Protein AF-A0AAV3SFD5-F1 (afdb_monomer_lite)

Foldseek 3Di:
DLDQQEAEDALVLLLVQLCVQQQVVDQFHWWWFQFSPRYIDIDGGNDDDDADPGTATDHSVQQFAPDPDDDSPDPDDNVRSVVVNVCSVPVSVVRGDQWGFSCPPHDDDTDIHGYHYPPPPD

Structure (mmCIF, N/CA/C/O backbone):
data_AF-A0AAV3SFD5-F1
#
_entry.id   AF-A0AAV3SFD5-F1
#
loop_
_atom_site.group_PDB
_atom_site.id
_atom_site.type_symbol
_atom_site.label_atom_id
_atom_site.label_alt_id
_atom_site.label_comp_id
_atom_site.label_asym_id
_atom_site.label_entity_id
_atom_site.label_seq_id
_atom_site.pdbx_PDB_ins_code
_atom_site.Cartn_x
_atom_site.Cartn_y
_atom_site.Cartn_z
_atom_site.occupancy
_atom_site.B_iso_or_equiv
_atom_site.auth_seq_id
_atom_site.auth_comp_id
_atom_site.auth_asym_id
_atom_site.auth_atom_id
_atom_site.pdbx_PDB_model_num
ATOM 1 N N . MET A 1 1 ? -5.627 -2.278 22.546 1.00 53.16 1 MET A N 1
ATOM 2 C CA . MET A 1 1 ? -5.479 -2.084 21.096 1.00 53.16 1 MET A CA 1
ATOM 3 C C . MET A 1 1 ? -6.804 -1.538 20.627 1.00 53.16 1 MET A C 1
ATOM 5 O O . MET A 1 1 ? -7.812 -2.163 20.928 1.00 53.16 1 MET A O 1
ATOM 9 N N . THR A 1 2 ? -6.822 -0.345 20.048 1.00 56.62 2 THR A N 1
ATOM 10 C CA . THR A 1 2 ? -7.969 0.097 19.255 1.00 56.62 2 THR A CA 1
ATOM 11 C C . THR A 1 2 ? -8.040 -0.844 18.059 1.00 56.62 2 THR A C 1
ATOM 13 O O . THR A 1 2 ? -7.037 -1.051 17.377 1.00 56.62 2 THR A O 1
ATOM 16 N N . GLU A 1 3 ? -9.167 -1.529 17.911 1.00 82.56 3 GLU A N 1
ATOM 17 C CA . GLU A 1 3 ? -9.428 -2.365 16.746 1.00 82.56 3 GLU A CA 1
ATOM 18 C C . GLU A 1 3 ? -9.713 -1.399 15.595 1.00 82.56 3 GLU A C 1
ATOM 20 O O . GLU A 1 3 ? -10.558 -0.520 15.735 1.00 82.56 3 GLU A O 1
ATOM 25 N N . ILE A 1 4 ? -8.929 -1.465 14.520 1.00 91.44 4 ILE A N 1
ATOM 26 C CA . ILE A 1 4 ? -9.142 -0.608 13.352 1.00 91.44 4 ILE A CA 1
ATOM 27 C C . ILE A 1 4 ? -10.453 -1.071 12.716 1.00 91.44 4 ILE A C 1
ATOM 29 O O . ILE A 1 4 ? -10.526 -2.194 12.229 1.00 91.44 4 ILE A O 1
ATOM 33 N N . GLU A 1 5 ? -11.487 -0.234 12.753 1.00 92.00 5 GLU A N 1
ATOM 34 C CA . GLU A 1 5 ? -12.824 -0.585 12.246 1.00 92.00 5 GLU A CA 1
ATOM 35 C C . GLU A 1 5 ? -12.998 -0.242 10.757 1.00 92.00 5 GLU A C 1
ATOM 37 O O . GLU A 1 5 ? -13.896 -0.761 10.095 1.00 92.00 5 GLU A O 1
ATOM 42 N N . ARG A 1 6 ? -12.159 0.656 10.230 1.00 94.44 6 ARG A N 1
ATOM 43 C CA . ARG A 1 6 ? -12.208 1.179 8.861 1.00 94.44 6 ARG A CA 1
ATOM 44 C C . ARG A 1 6 ? -10.848 1.750 8.475 1.00 94.44 6 ARG A C 1
ATOM 46 O O . ARG A 1 6 ? -10.168 2.310 9.330 1.00 94.44 6 ARG A O 1
ATOM 53 N N . VAL A 1 7 ? -10.492 1.657 7.198 1.00 95.69 7 VAL A N 1
ATOM 54 C CA . VAL A 1 7 ? -9.304 2.305 6.630 1.00 95.69 7 VAL A CA 1
ATOM 55 C C . VAL A 1 7 ? -9.723 3.542 5.852 1.00 95.69 7 VAL A C 1
ATOM 57 O O . VAL A 1 7 ? -10.602 3.451 5.006 1.00 95.69 7 VAL A O 1
ATOM 60 N N . VAL A 1 8 ? -9.102 4.684 6.119 1.00 95.06 8 VAL A N 1
ATOM 61 C CA . VAL A 1 8 ? -9.255 5.905 5.326 1.00 95.06 8 VAL A CA 1
ATOM 62 C C . VAL A 1 8 ? -8.024 6.035 4.441 1.00 95.06 8 VAL A C 1
ATOM 64 O O . VAL A 1 8 ? -6.922 6.233 4.950 1.00 95.06 8 VAL A O 1
ATOM 67 N N . LEU A 1 9 ? -8.214 5.870 3.132 1.00 94.06 9 LEU A N 1
ATOM 68 C CA . LEU A 1 9 ? -7.133 5.757 2.156 1.00 94.06 9 LEU A CA 1
ATOM 69 C C . LEU A 1 9 ? -7.184 6.888 1.129 1.00 94.06 9 LEU A C 1
ATOM 71 O O . LEU A 1 9 ? -8.226 7.153 0.529 1.00 94.06 9 LEU A O 1
ATOM 75 N N . ASP A 1 10 ? -6.040 7.513 0.861 1.00 93.19 10 ASP A N 1
ATOM 76 C CA . ASP A 1 10 ? -5.859 8.313 -0.351 1.00 93.19 10 ASP A CA 1
ATOM 77 C C . ASP A 1 10 ? -5.426 7.390 -1.511 1.00 93.19 10 ASP A C 1
ATOM 79 O O . ASP A 1 10 ? -4.363 6.763 -1.419 1.00 93.19 10 ASP A O 1
ATOM 83 N N . PRO A 1 11 ? -6.215 7.283 -2.602 1.00 91.75 11 PRO A N 1
ATOM 84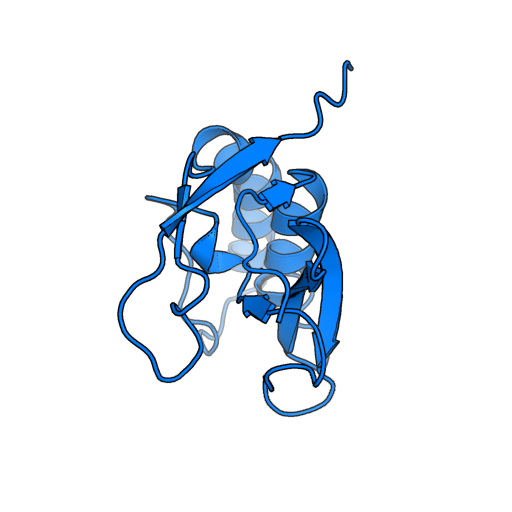 C CA . PRO A 1 11 ? -5.845 6.529 -3.801 1.00 91.75 11 PRO A CA 1
ATOM 85 C C . PRO A 1 11 ? -4.437 6.829 -4.324 1.00 91.75 11 PRO A C 1
ATOM 87 O O . PRO A 1 11 ? -3.752 5.923 -4.804 1.00 91.75 11 PRO A O 1
ATOM 90 N N . ASP A 1 12 ? -3.994 8.083 -4.219 1.00 92.25 12 ASP A N 1
ATOM 91 C CA . ASP A 1 12 ? -2.703 8.511 -4.750 1.00 92.25 12 ASP A CA 1
ATOM 92 C C . ASP A 1 12 ? -1.531 7.911 -3.967 1.00 92.25 12 ASP A C 1
ATOM 94 O O . ASP A 1 12 ? -0.460 7.709 -4.542 1.00 92.25 12 ASP A O 1
ATOM 98 N N . LEU A 1 13 ? -1.730 7.524 -2.700 1.00 94.06 13 LEU A N 1
ATOM 99 C CA . LEU A 1 13 ? -0.720 6.785 -1.936 1.00 94.06 13 LEU A CA 1
ATOM 100 C C . LEU A 1 13 ? -0.482 5.390 -2.522 1.00 94.06 13 LEU A C 1
ATOM 102 O O . LEU A 1 13 ? 0.668 4.970 -2.619 1.00 94.06 13 LEU A O 1
ATOM 106 N N . VAL A 1 14 ? -1.537 4.687 -2.954 1.00 94.06 14 VAL A N 1
ATOM 107 C CA . VAL A 1 14 ? -1.404 3.352 -3.571 1.00 94.06 14 VAL A CA 1
ATOM 108 C C . VAL A 1 14 ? -0.701 3.457 -4.918 1.00 94.06 14 VAL A C 1
ATOM 110 O O . VAL A 1 14 ? 0.234 2.703 -5.177 1.00 94.06 14 VAL A O 1
ATOM 113 N N . VAL A 1 15 ? -1.105 4.424 -5.750 1.00 93.75 15 VAL A N 1
ATOM 114 C CA . VAL A 1 15 ? -0.458 4.690 -7.045 1.00 93.75 15 VAL A CA 1
ATOM 115 C C . VAL A 1 15 ? 1.026 4.987 -6.843 1.00 93.75 15 VAL A C 1
ATOM 117 O O . VAL A 1 15 ? 1.870 4.351 -7.470 1.00 93.75 15 VAL A O 1
ATOM 120 N N . THR A 1 16 ? 1.344 5.905 -5.928 1.00 93.38 16 THR A N 1
ATOM 121 C CA . THR A 1 16 ? 2.724 6.319 -5.650 1.00 93.38 16 THR A CA 1
ATOM 122 C C . THR A 1 16 ? 3.558 5.153 -5.126 1.00 93.38 16 THR A C 1
ATOM 124 O O . THR A 1 16 ? 4.674 4.948 -5.592 1.00 93.38 16 THR A O 1
ATOM 127 N N . ALA A 1 17 ? 3.027 4.352 -4.199 1.00 93.75 17 ALA A N 1
ATOM 128 C CA . ALA A 1 17 ? 3.745 3.208 -3.647 1.00 93.75 17 ALA A CA 1
ATOM 129 C C . ALA A 1 17 ? 4.018 2.123 -4.706 1.00 93.75 17 ALA A C 1
ATOM 131 O O . ALA A 1 17 ? 5.119 1.577 -4.746 1.00 93.75 17 ALA A O 1
ATOM 132 N N . LEU A 1 18 ? 3.057 1.840 -5.596 1.00 93.44 18 LEU A N 1
ATOM 133 C CA . LEU A 1 18 ? 3.259 0.902 -6.708 1.00 93.44 18 LEU A CA 1
ATOM 134 C C . LEU A 1 18 ? 4.274 1.439 -7.726 1.00 93.44 18 LEU A C 1
ATOM 136 O O . LEU A 1 18 ? 5.138 0.688 -8.172 1.00 93.44 18 LEU A O 1
ATOM 140 N N . GLN A 1 19 ? 4.219 2.731 -8.060 1.00 92.19 19 GLN A N 1
ATOM 141 C CA . GLN A 1 19 ? 5.207 3.359 -8.943 1.00 92.19 19 GLN A CA 1
ATOM 142 C C . GLN A 1 19 ? 6.613 3.306 -8.337 1.00 92.19 19 GLN A C 1
ATOM 144 O O . GLN A 1 19 ? 7.548 2.876 -9.005 1.00 92.19 19 GLN A O 1
ATOM 149 N N . GLN A 1 20 ? 6.766 3.630 -7.054 1.00 91.69 20 GLN A N 1
ATOM 150 C CA . GLN A 1 20 ? 8.068 3.549 -6.392 1.00 91.69 20 GLN A CA 1
ATOM 151 C C . GLN A 1 20 ? 8.626 2.123 -6.369 1.00 91.69 20 GLN A C 1
ATOM 153 O O . GLN A 1 20 ? 9.827 1.927 -6.557 1.00 91.69 20 GLN A O 1
ATOM 158 N N . LYS A 1 21 ? 7.753 1.128 -6.165 1.00 89.12 21 LYS A N 1
ATOM 159 C CA . LYS A 1 21 ? 8.133 -0.285 -6.129 1.00 89.12 21 LYS A CA 1
ATOM 160 C C . LYS A 1 21 ? 8.587 -0.802 -7.492 1.00 89.12 21 LYS A C 1
ATOM 162 O O . LYS A 1 21 ? 9.642 -1.419 -7.585 1.00 89.12 21 LYS A O 1
ATOM 167 N N . TYR A 1 22 ? 7.785 -0.570 -8.528 1.00 89.00 22 TYR A N 1
ATOM 168 C CA . TYR A 1 22 ? 7.949 -1.247 -9.815 1.00 89.00 22 TYR A CA 1
ATOM 169 C C . TYR A 1 22 ? 8.574 -0.392 -10.920 1.00 89.00 22 TYR A C 1
ATOM 171 O O . TYR A 1 22 ? 9.093 -0.947 -11.882 1.00 89.00 22 TYR A O 1
ATOM 179 N N . VAL A 1 23 ? 8.493 0.937 -10.818 1.00 88.25 23 VAL A N 1
ATOM 180 C CA . VAL A 1 23 ? 8.943 1.867 -11.867 1.00 88.25 23 VAL A CA 1
ATOM 181 C C . VAL A 1 23 ? 10.235 2.558 -11.457 1.00 88.25 23 VAL A C 1
ATOM 183 O O . VAL A 1 23 ? 11.215 2.520 -12.192 1.00 88.25 23 VAL A O 1
ATOM 186 N N . ASP A 1 24 ? 10.253 3.167 -10.271 1.00 86.62 24 ASP A N 1
ATOM 187 C CA . ASP A 1 24 ? 11.438 3.887 -9.794 1.00 86.62 24 ASP A CA 1
ATOM 188 C C . ASP A 1 24 ? 12.515 2.940 -9.237 1.00 86.62 24 ASP A C 1
ATOM 190 O O . ASP A 1 24 ? 13.665 3.353 -9.076 1.00 86.62 24 ASP A O 1
ATOM 194 N N . SER A 1 25 ? 12.136 1.694 -8.908 1.00 77.88 25 SER A N 1
ATOM 195 C CA . SER A 1 25 ? 12.977 0.684 -8.247 1.00 77.88 25 SER A CA 1
ATOM 196 C C . SER A 1 25 ? 13.812 1.287 -7.113 1.00 77.88 25 SER A C 1
ATOM 198 O O . SER A 1 25 ? 15.041 1.152 -7.065 1.00 77.88 25 SER A O 1
ATOM 200 N N . ILE A 1 26 ? 13.141 2.014 -6.213 1.00 81.88 26 ILE A N 1
ATOM 201 C CA . ILE A 1 26 ? 13.816 2.680 -5.101 1.00 81.88 26 ILE A CA 1
ATOM 202 C C . ILE A 1 26 ? 14.497 1.656 -4.179 1.00 81.88 26 ILE A C 1
ATOM 204 O O . ILE A 1 26 ? 14.014 0.532 -4.034 1.00 81.88 26 ILE A O 1
ATOM 208 N N . PRO A 1 27 ? 15.600 2.026 -3.502 1.00 79.88 27 PRO A N 1
ATOM 209 C CA . PRO A 1 27 ? 16.117 1.204 -2.420 1.00 79.88 27 PRO A CA 1
ATOM 210 C C . PRO A 1 27 ? 15.078 1.135 -1.288 1.00 79.88 27 PRO A C 1
ATOM 212 O O . PRO A 1 27 ? 14.782 2.151 -0.659 1.00 79.88 27 PRO A O 1
ATOM 215 N N . GLY A 1 28 ? 14.530 -0.060 -1.054 1.00 85.19 28 GLY A N 1
ATOM 216 C CA . GLY A 1 28 ? 13.585 -0.361 0.024 1.00 85.19 28 GLY A CA 1
ATOM 217 C C . GLY A 1 28 ? 12.260 -0.972 -0.451 1.00 85.19 28 GLY A C 1
ATOM 218 O O . GLY A 1 28 ? 12.013 -1.110 -1.645 1.00 85.19 28 GLY A O 1
ATOM 219 N N . GLU A 1 29 ? 11.390 -1.339 0.494 1.00 89.94 29 GLU A N 1
ATOM 220 C CA . GLU A 1 29 ? 10.033 -1.834 0.217 1.00 89.94 29 GLU A CA 1
ATOM 221 C C . GLU A 1 29 ? 8.992 -0.773 0.637 1.00 89.94 29 GLU A C 1
ATOM 223 O O . GLU A 1 29 ? 8.808 -0.540 1.840 1.00 89.94 29 GLU A O 1
ATOM 228 N N . PRO A 1 30 ? 8.317 -0.093 -0.316 1.00 93.06 30 PRO A N 1
ATOM 229 C CA . PRO A 1 30 ? 7.246 0.841 0.003 1.00 93.06 30 PRO A CA 1
ATOM 230 C C . PRO A 1 30 ? 6.013 0.091 0.519 1.00 93.06 30 PRO A C 1
ATOM 232 O O . PRO A 1 30 ? 5.648 -0.981 0.033 1.00 93.06 30 PRO A O 1
ATOM 235 N N . ALA A 1 31 ? 5.351 0.676 1.509 1.00 94.56 31 ALA A N 1
ATOM 236 C CA . ALA A 1 31 ? 4.181 0.113 2.159 1.00 94.56 31 ALA A CA 1
ATOM 237 C C . ALA A 1 31 ? 3.198 1.207 2.575 1.00 94.56 31 ALA A C 1
ATOM 239 O O . ALA A 1 31 ? 3.555 2.373 2.756 1.00 94.56 31 ALA A O 1
ATOM 240 N N . ILE A 1 32 ? 1.951 0.802 2.781 1.00 95.75 32 ILE A N 1
ATOM 241 C CA . ILE A 1 32 ? 0.897 1.643 3.331 1.00 95.75 32 ILE A CA 1
ATOM 242 C C . ILE A 1 32 ? 0.703 1.248 4.790 1.00 95.75 32 ILE A C 1
ATOM 244 O O . ILE A 1 32 ? 0.281 0.133 5.106 1.00 95.75 32 ILE A O 1
ATOM 248 N N . ARG A 1 33 ? 1.022 2.164 5.698 1.00 95.44 33 ARG A N 1
ATOM 249 C CA . ARG A 1 33 ? 0.754 2.001 7.120 1.00 95.44 33 ARG A CA 1
ATOM 250 C C . ARG A 1 33 ? -0.632 2.537 7.437 1.00 95.44 33 ARG A C 1
ATOM 252 O O . ARG A 1 33 ? -0.918 3.705 7.215 1.00 95.44 33 ARG A O 1
ATOM 259 N N . VAL A 1 34 ? -1.461 1.686 8.020 1.00 95.50 34 VAL A N 1
ATOM 260 C CA . VAL A 1 34 ? -2.742 2.026 8.628 1.00 95.50 34 VAL A CA 1
ATOM 261 C C . VAL A 1 34 ? -2.500 2.334 10.104 1.00 95.50 34 VAL A C 1
ATOM 263 O O . VAL A 1 34 ? -2.068 1.474 10.877 1.00 95.50 34 VAL A O 1
ATOM 266 N N . THR A 1 35 ? -2.744 3.574 10.503 1.00 94.50 35 THR A N 1
ATOM 267 C CA . THR A 1 35 ? -2.657 4.019 11.897 1.00 94.50 35 THR A CA 1
ATOM 268 C C . THR A 1 35 ? -3.769 3.385 12.753 1.00 94.50 35 THR A C 1
ATOM 270 O O . THR A 1 35 ? -4.763 2.896 12.215 1.00 94.50 35 THR A O 1
ATOM 273 N N . PRO A 1 36 ? -3.657 3.382 14.097 1.00 93.00 36 PRO A N 1
ATOM 274 C CA . PRO A 1 36 ? -4.717 2.864 14.973 1.00 93.00 36 PRO A CA 1
ATOM 275 C C . PRO A 1 36 ? -6.076 3.558 14.823 1.00 93.00 36 PRO A C 1
ATOM 277 O O . PRO A 1 36 ? -7.084 2.987 15.231 1.00 93.00 36 PRO A O 1
ATOM 280 N N . ASP A 1 37 ? -6.092 4.774 14.274 1.00 92.38 37 ASP A N 1
ATOM 281 C CA . ASP A 1 37 ? -7.302 5.555 14.007 1.00 92.38 37 ASP A CA 1
ATOM 282 C C . ASP A 1 37 ? -7.906 5.253 12.618 1.00 92.38 37 ASP A C 1
ATOM 284 O O . ASP A 1 37 ? -8.968 5.772 12.285 1.00 92.38 37 ASP A O 1
ATOM 288 N N . GLY A 1 38 ? -7.254 4.404 11.812 1.00 93.12 38 GLY A N 1
ATOM 289 C CA . GLY A 1 38 ? -7.700 4.008 10.472 1.00 93.12 38 GLY A CA 1
ATOM 290 C C . GLY A 1 38 ? -7.111 4.832 9.326 1.00 93.12 38 GLY A C 1
ATOM 291 O O . GLY A 1 38 ? -7.218 4.417 8.177 1.00 93.12 38 GLY A O 1
ATOM 292 N N . GLU A 1 39 ? -6.448 5.954 9.607 1.00 95.12 39 GLU A N 1
ATOM 293 C CA . GLU A 1 39 ? -5.805 6.795 8.586 1.00 95.12 39 GLU A CA 1
ATOM 294 C C . GLU A 1 39 ? -4.584 6.098 7.977 1.00 95.12 39 GLU A C 1
ATOM 296 O O .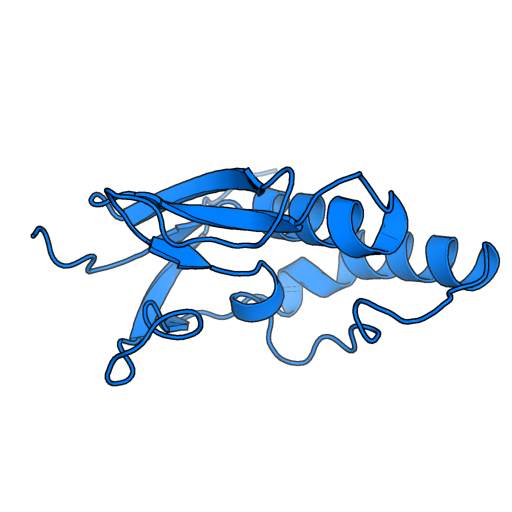 GLU A 1 39 ? -3.854 5.398 8.690 1.00 95.12 39 GLU A O 1
ATOM 301 N N . THR A 1 40 ? -4.326 6.324 6.689 1.00 95.50 40 THR A N 1
ATOM 302 C CA . THR A 1 40 ? -3.177 5.742 5.982 1.00 95.50 40 THR A CA 1
ATOM 303 C C . THR A 1 40 ? -2.041 6.728 5.748 1.00 95.50 40 THR A C 1
ATOM 305 O O . THR A 1 40 ? -2.269 7.874 5.371 1.00 95.50 40 THR A O 1
ATOM 308 N N . GLU A 1 41 ? -0.809 6.244 5.858 1.00 95.06 41 GLU A N 1
ATOM 309 C CA . GLU A 1 41 ? 0.411 6.951 5.468 1.00 95.06 41 GLU A CA 1
ATOM 310 C C . GLU A 1 41 ? 1.320 6.028 4.638 1.00 95.06 41 GLU A C 1
ATOM 312 O O . GLU A 1 41 ? 1.345 4.814 4.851 1.00 95.06 41 GLU A O 1
ATOM 317 N N . MET A 1 42 ? 2.073 6.585 3.685 1.00 93.94 42 MET A N 1
ATOM 318 C CA . MET A 1 42 ? 3.091 5.827 2.950 1.00 93.94 42 MET A CA 1
ATOM 319 C C . MET A 1 42 ? 4.395 5.806 3.747 1.00 93.94 42 MET A C 1
ATOM 321 O O . MET A 1 42 ? 4.871 6.845 4.206 1.00 93.94 42 MET A O 1
ATOM 325 N N . VAL A 1 43 ? 4.987 4.624 3.874 1.00 94.00 43 VAL A N 1
ATOM 326 C CA . VAL A 1 43 ? 6.281 4.400 4.523 1.00 94.00 43 VAL A CA 1
ATOM 327 C C . VAL A 1 43 ? 7.186 3.604 3.590 1.00 94.00 43 VAL A C 1
ATOM 329 O O . VAL A 1 43 ? 6.706 2.809 2.787 1.00 94.00 43 VAL A O 1
ATOM 332 N N . ILE A 1 44 ? 8.496 3.814 3.688 1.00 92.44 44 ILE A N 1
ATOM 333 C CA . ILE A 1 44 ? 9.500 3.067 2.923 1.00 92.44 44 ILE A CA 1
ATOM 334 C C . ILE A 1 44 ? 10.373 2.336 3.936 1.00 92.44 44 ILE A C 1
ATOM 336 O O . ILE A 1 44 ? 10.921 2.963 4.842 1.00 92.44 44 ILE A O 1
ATOM 340 N N . TYR A 1 45 ? 10.469 1.015 3.806 1.00 89.06 45 TYR A N 1
ATOM 341 C CA . TYR A 1 45 ? 11.360 0.199 4.624 1.00 89.06 45 TYR A CA 1
ATOM 342 C C . TYR A 1 45 ? 12.707 0.060 3.918 1.00 89.06 45 TYR A C 1
ATOM 344 O O . TYR A 1 45 ? 12.754 -0.536 2.851 1.00 89.06 45 TYR A O 1
ATOM 352 N N . ASP A 1 46 ? 13.790 0.573 4.508 1.00 84.62 46 ASP A N 1
ATOM 353 C CA . ASP A 1 46 ? 15.138 0.516 3.910 1.00 84.62 46 ASP A CA 1
ATOM 354 C C . ASP A 1 46 ? 15.665 -0.919 3.699 1.00 84.62 46 ASP A C 1
ATOM 356 O O . ASP A 1 46 ? 16.464 -1.162 2.798 1.00 84.62 46 ASP A O 1
ATOM 360 N N . ASP A 1 47 ? 15.219 -1.865 4.531 1.00 78.56 47 ASP A N 1
ATOM 361 C CA . ASP A 1 47 ? 15.611 -3.278 4.490 1.00 78.56 47 ASP A CA 1
ATOM 362 C C . ASP A 1 47 ? 14.396 -4.165 4.143 1.00 78.56 47 ASP A C 1
ATOM 364 O O . ASP A 1 47 ? 13.810 -4.068 3.069 1.00 78.56 47 ASP A O 1
ATOM 368 N N . ALA A 1 48 ? 14.001 -5.053 5.057 1.00 80.56 48 ALA A N 1
ATOM 369 C CA . ALA A 1 48 ? 12.860 -5.937 4.893 1.00 80.56 48 ALA A CA 1
ATOM 370 C C . ALA A 1 48 ? 11.588 -5.298 5.454 1.00 80.56 48 ALA A C 1
ATOM 372 O O . ALA A 1 48 ? 11.585 -4.712 6.545 1.00 80.56 48 ALA A O 1
ATOM 373 N N . PHE A 1 49 ? 10.479 -5.500 4.747 1.00 87.06 49 PHE A N 1
ATOM 374 C CA . PHE A 1 49 ? 9.154 -5.147 5.237 1.00 87.06 49 PHE A CA 1
ATOM 375 C C . PHE A 1 49 ? 8.900 -5.735 6.625 1.00 87.06 49 PHE A C 1
ATOM 377 O O . PHE A 1 49 ? 9.056 -6.936 6.859 1.00 87.06 49 PHE A O 1
ATOM 384 N N . THR A 1 50 ? 8.515 -4.864 7.558 1.00 88.69 50 THR A N 1
ATOM 385 C CA . THR A 1 50 ? 8.354 -5.211 8.971 1.00 88.69 50 THR A CA 1
ATOM 386 C C . THR A 1 50 ? 7.123 -4.527 9.551 1.00 88.69 50 THR A C 1
ATOM 388 O O . THR A 1 50 ? 6.890 -3.341 9.329 1.00 88.69 50 THR A O 1
ATOM 391 N N . GLN A 1 51 ? 6.341 -5.253 10.351 1.00 91.56 51 GLN A N 1
ATOM 392 C CA . GLN A 1 51 ? 5.168 -4.681 11.011 1.00 91.56 51 GLN A CA 1
ATOM 393 C C . GLN A 1 51 ? 5.569 -3.607 12.045 1.00 91.56 51 GLN A C 1
ATOM 395 O O . GLN A 1 51 ? 6.489 -3.837 12.836 1.00 91.56 51 GLN A O 1
ATOM 400 N N . PRO A 1 52 ? 4.896 -2.441 12.071 1.00 89.19 52 PRO A N 1
ATOM 401 C CA . PRO A 1 52 ? 5.198 -1.370 13.014 1.00 89.19 52 PRO A CA 1
ATOM 402 C C . PRO A 1 52 ? 4.736 -1.719 14.438 1.00 89.19 52 PRO A C 1
ATOM 404 O O . PRO A 1 52 ? 3.821 -2.516 14.636 1.00 89.19 52 PRO A O 1
ATOM 407 N N . GLU A 1 53 ? 5.306 -1.052 15.449 1.00 86.75 53 GLU A N 1
ATOM 408 C CA . GLU A 1 53 ? 4.886 -1.209 16.858 1.00 86.75 53 GLU A CA 1
ATOM 409 C C . GLU A 1 53 ? 3.447 -0.725 17.117 1.00 86.75 53 GLU A C 1
ATOM 411 O O . GLU A 1 53 ? 2.805 -1.127 18.088 1.00 86.75 53 GLU A O 1
ATOM 416 N N . SER A 1 54 ? 2.943 0.164 16.258 1.00 87.75 54 SER A N 1
ATOM 417 C CA . SER A 1 54 ? 1.595 0.721 16.328 1.00 87.75 54 SER A CA 1
ATOM 418 C C . SER A 1 54 ? 1.001 0.857 14.930 1.00 87.75 54 SER A C 1
ATOM 420 O O . SER A 1 54 ? 1.659 1.383 14.023 1.00 87.75 54 SER A O 1
ATOM 422 N N . GLY A 1 55 ? -0.250 0.422 14.780 1.00 90.19 55 GLY A N 1
ATOM 423 C CA . GLY A 1 55 ? -0.927 0.309 13.492 1.00 90.19 55 GLY A CA 1
ATOM 424 C C . GLY A 1 55 ? -0.632 -1.019 12.792 1.00 90.19 55 GLY A C 1
ATOM 425 O O . GLY A 1 55 ? -0.276 -2.009 13.432 1.00 90.19 55 GLY A O 1
ATOM 426 N N . VAL A 1 56 ? -0.806 -1.028 11.476 1.00 93.44 56 VAL A N 1
ATOM 427 C CA . VAL A 1 56 ? -0.573 -2.177 10.594 1.00 93.44 56 VAL A CA 1
ATOM 428 C C . VAL A 1 56 ? 0.109 -1.673 9.333 1.00 93.44 56 VAL A C 1
ATOM 430 O O . VAL A 1 56 ? -0.368 -0.711 8.746 1.00 93.44 56 VAL A O 1
ATOM 433 N N . ALA A 1 57 ? 1.199 -2.301 8.903 1.00 94.94 57 ALA A N 1
ATOM 434 C CA . ALA A 1 57 ? 1.746 -2.051 7.572 1.00 94.94 57 ALA A CA 1
ATOM 435 C C . ALA A 1 57 ? 1.221 -3.105 6.603 1.00 94.94 57 ALA A C 1
ATOM 437 O O . ALA A 1 57 ? 1.179 -4.291 6.933 1.00 94.94 57 ALA A O 1
ATOM 438 N N . LEU A 1 58 ? 0.825 -2.658 5.419 1.00 94.88 58 LEU A N 1
ATOM 439 C CA . LEU A 1 58 ? 0.342 -3.493 4.332 1.00 94.88 58 LEU A CA 1
ATOM 440 C C . LEU A 1 58 ? 1.093 -3.136 3.060 1.00 94.88 58 LEU A C 1
ATOM 442 O O . LEU A 1 58 ? 1.391 -1.968 2.796 1.00 94.88 58 LEU A O 1
ATOM 446 N N . ARG A 1 59 ? 1.379 -4.149 2.255 1.00 93.94 59 ARG A N 1
ATOM 447 C CA . ARG A 1 59 ? 1.923 -3.942 0.915 1.00 93.94 59 ARG A CA 1
ATOM 448 C C . ARG A 1 59 ? 0.876 -3.255 0.022 1.00 93.94 59 ARG A C 1
ATOM 450 O O . ARG A 1 59 ? -0.311 -3.575 0.152 1.00 93.94 59 ARG A O 1
ATOM 457 N N . PRO A 1 60 ? 1.255 -2.312 -0.861 1.00 93.88 60 PRO A N 1
ATOM 458 C CA . PRO A 1 60 ? 0.290 -1.573 -1.682 1.00 93.88 60 PRO A CA 1
ATOM 459 C C . PRO A 1 60 ? -0.578 -2.486 -2.567 1.00 93.88 60 PRO A C 1
ATOM 461 O O . PRO A 1 60 ? -1.753 -2.201 -2.789 1.00 93.88 60 PRO A O 1
ATOM 464 N N . GLU A 1 61 ? -0.056 -3.643 -2.971 1.00 94.12 61 GLU A N 1
ATOM 465 C CA . GLU A 1 61 ? -0.754 -4.685 -3.729 1.00 94.12 61 GLU A CA 1
ATOM 466 C C . GLU A 1 61 ? -1.998 -5.220 -2.997 1.00 94.12 61 GLU A C 1
ATOM 468 O O . GLU A 1 61 ? -2.931 -5.721 -3.622 1.00 94.12 61 GLU A O 1
ATOM 473 N N . ARG A 1 62 ? -2.064 -5.097 -1.662 1.00 94.00 62 ARG A N 1
ATOM 474 C CA . ARG A 1 62 ? -3.235 -5.531 -0.885 1.00 94.00 62 ARG A CA 1
ATOM 475 C C . ARG A 1 62 ? -4.476 -4.685 -1.155 1.00 94.00 62 ARG A C 1
ATOM 477 O O . ARG A 1 62 ? -5.581 -5.186 -0.946 1.00 94.00 62 ARG A O 1
ATOM 484 N N . PHE A 1 63 ? -4.304 -3.459 -1.647 1.00 93.75 63 PHE A N 1
ATOM 485 C CA . PHE A 1 63 ? -5.389 -2.512 -1.909 1.00 93.75 63 PHE A CA 1
ATOM 486 C C . PHE A 1 63 ? -5.953 -2.588 -3.331 1.00 93.75 63 PHE A C 1
ATOM 488 O O . PHE A 1 63 ? -6.992 -1.984 -3.589 1.00 93.75 63 PHE A O 1
ATOM 495 N N . VAL A 1 64 ? -5.313 -3.340 -4.232 1.00 92.56 64 VAL A N 1
ATOM 496 C CA . VAL A 1 64 ? -5.762 -3.526 -5.621 1.00 92.56 64 VAL A CA 1
ATOM 497 C C . VAL A 1 64 ? -6.260 -4.950 -5.865 1.00 92.56 64 VAL A C 1
ATOM 499 O O . VAL A 1 64 ? -5.816 -5.897 -5.211 1.00 92.56 64 VAL A O 1
ATOM 502 N N . GLY A 1 65 ? -7.250 -5.089 -6.744 1.00 86.44 65 GLY A N 1
ATOM 503 C CA . GLY A 1 65 ? -7.912 -6.342 -7.110 1.00 86.44 65 GLY A CA 1
ATOM 504 C C . GLY A 1 65 ? -7.245 -7.084 -8.256 1.00 86.44 65 GLY A C 1
ATOM 505 O O . GLY A 1 65 ? -6.332 -7.873 -8.021 1.00 86.44 65 GLY A O 1
ATOM 506 N N . ASP A 1 66 ? -7.743 -6.869 -9.470 1.00 83.69 66 ASP A N 1
ATOM 507 C CA . ASP A 1 66 ? -7.397 -7.634 -10.670 1.00 83.69 66 ASP A CA 1
ATOM 508 C C . ASP A 1 66 ? -6.253 -6.983 -11.469 1.00 83.69 66 ASP A C 1
ATOM 510 O O . ASP A 1 66 ? -6.092 -7.210 -12.670 1.00 83.69 66 ASP A O 1
ATOM 514 N N . LEU A 1 67 ? -5.429 -6.169 -10.805 1.00 86.31 67 LEU A N 1
ATOM 515 C CA . LEU A 1 67 ? -4.309 -5.503 -11.453 1.00 86.31 67 LEU A CA 1
ATOM 516 C C . LEU A 1 67 ? -3.186 -6.511 -11.738 1.00 86.31 67 LEU A C 1
ATOM 518 O O . LEU A 1 67 ? -2.612 -7.095 -10.819 1.00 86.31 67 LEU A O 1
ATOM 522 N N . ASP A 1 68 ? -2.866 -6.697 -13.020 1.00 85.81 68 ASP A N 1
ATOM 523 C CA . ASP A 1 68 ? -1.778 -7.571 -13.472 1.00 85.81 68 ASP A CA 1
ATOM 524 C C . ASP A 1 68 ? -0.422 -6.897 -13.208 1.00 85.81 68 ASP A C 1
ATOM 526 O O . ASP A 1 68 ? 0.106 -6.159 -14.054 1.00 85.81 68 ASP A O 1
ATOM 530 N N . LEU A 1 69 ? 0.063 -7.072 -11.975 1.00 87.81 69 LEU A N 1
ATOM 531 C CA . LEU A 1 69 ? 1.356 -6.598 -11.495 1.00 87.81 69 LEU A CA 1
ATOM 532 C C . LEU A 1 69 ? 2.446 -7.636 -11.790 1.00 87.81 69 LEU A C 1
ATOM 534 O O . LEU A 1 69 ? 2.232 -8.826 -11.549 1.00 87.81 69 LEU A O 1
ATOM 538 N N . PRO A 1 70 ? 3.631 -7.201 -12.250 1.00 86.81 70 PRO A N 1
ATOM 539 C CA . PRO A 1 70 ? 4.758 -8.104 -12.425 1.00 86.81 70 PRO A CA 1
ATOM 540 C C . PRO A 1 70 ? 5.249 -8.646 -11.075 1.00 86.81 70 PRO A C 1
ATOM 542 O O . PRO A 1 70 ? 4.973 -8.081 -10.009 1.00 86.81 70 PRO A O 1
ATOM 545 N N . ASP A 1 71 ? 6.022 -9.733 -11.124 1.00 83.75 71 ASP A N 1
ATOM 546 C CA . ASP A 1 71 ? 6.752 -10.200 -9.947 1.00 83.75 71 ASP A CA 1
ATOM 547 C C . ASP A 1 71 ? 7.671 -9.075 -9.427 1.00 83.75 71 ASP A C 1
ATOM 549 O O . ASP A 1 71 ? 8.284 -8.363 -10.223 1.00 83.75 71 ASP A O 1
ATOM 553 N N . PRO A 1 72 ? 7.799 -8.897 -8.100 1.00 71.31 72 PRO A N 1
ATOM 554 C CA . PRO A 1 72 ? 8.625 -7.832 -7.524 1.00 71.31 72 PRO A CA 1
ATOM 555 C C . PRO A 1 72 ? 10.115 -7.972 -7.872 1.00 71.31 72 PRO A C 1
ATOM 557 O O . PRO A 1 72 ? 10.829 -6.977 -7.886 1.00 71.31 72 PRO A O 1
ATOM 560 N N . ASP A 1 73 ? 10.563 -9.194 -8.169 1.00 76.44 73 ASP A N 1
ATOM 561 C CA . ASP A 1 73 ? 11.927 -9.517 -8.597 1.00 76.44 73 ASP A CA 1
ATOM 562 C C . ASP A 1 73 ? 12.039 -9.692 -10.126 1.00 76.44 73 ASP A C 1
ATOM 564 O O . ASP A 1 73 ? 13.037 -10.225 -10.617 1.00 76.44 73 ASP A O 1
ATOM 568 N N . ALA A 1 74 ? 11.009 -9.314 -10.895 1.00 84.75 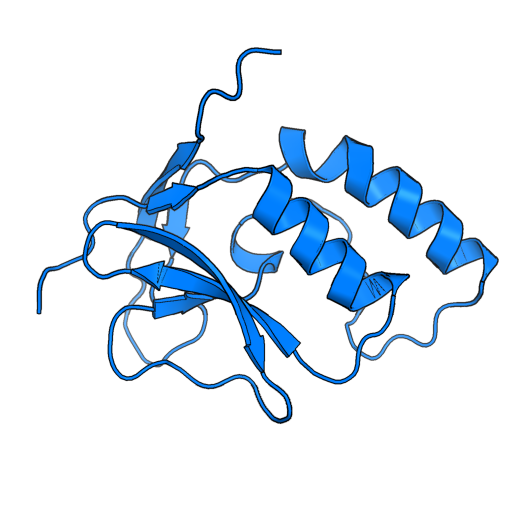74 ALA A N 1
ATOM 569 C CA . ALA A 1 74 ? 11.072 -9.364 -12.350 1.00 84.75 74 ALA A CA 1
ATOM 570 C C . ALA A 1 74 ? 12.075 -8.327 -12.872 1.00 84.75 74 ALA A C 1
ATOM 572 O O . ALA A 1 74 ? 11.979 -7.137 -12.575 1.00 84.75 74 ALA A O 1
ATOM 573 N N . GLU A 1 75 ? 13.021 -8.780 -13.692 1.00 84.88 75 GLU A N 1
ATOM 574 C CA . GLU A 1 75 ? 13.887 -7.890 -14.462 1.00 84.88 75 GLU A CA 1
ATOM 575 C C . GLU A 1 75 ? 13.069 -7.325 -15.632 1.00 84.88 75 GLU A C 1
ATOM 577 O O . GLU A 1 75 ? 12.843 -8.025 -16.618 1.00 84.88 75 GLU A O 1
ATOM 582 N N . LEU A 1 76 ? 12.582 -6.090 -15.487 1.00 86.31 76 LEU A N 1
ATOM 583 C CA . LEU A 1 76 ? 11.831 -5.370 -16.518 1.00 86.31 76 LEU A CA 1
ATOM 584 C C . LEU A 1 76 ? 12.768 -4.483 -17.341 1.00 86.31 76 LEU A C 1
ATOM 586 O O . LEU A 1 76 ? 13.609 -3.774 -16.784 1.00 86.31 76 LEU A O 1
ATOM 590 N N . ASP A 1 77 ? 12.590 -4.484 -18.659 1.00 90.62 77 ASP A N 1
ATOM 591 C CA . ASP A 1 77 ? 13.290 -3.553 -19.546 1.00 90.62 77 ASP A CA 1
ATOM 592 C C . ASP A 1 77 ? 12.661 -2.141 -19.494 1.00 90.62 77 ASP A C 1
ATOM 594 O O . ASP A 1 77 ? 11.498 -1.969 -19.124 1.00 90.62 77 ASP A O 1
ATOM 598 N N . ASP A 1 78 ? 13.389 -1.114 -19.952 1.00 89.75 78 ASP A N 1
ATOM 599 C CA . ASP A 1 78 ? 12.930 0.291 -19.941 1.00 89.75 78 ASP A CA 1
ATOM 600 C C . ASP A 1 78 ? 11.549 0.492 -20.610 1.00 89.75 78 ASP A C 1
ATOM 602 O O . ASP A 1 78 ? 10.730 1.286 -20.148 1.00 89.75 78 ASP A O 1
ATOM 606 N N . GLU A 1 79 ? 11.264 -0.242 -21.696 1.00 91.44 79 GLU A N 1
ATOM 607 C CA . GLU A 1 79 ? 9.969 -0.179 -22.395 1.00 91.44 79 GLU A CA 1
ATOM 608 C C . GLU A 1 79 ? 8.829 -0.791 -21.559 1.00 91.44 79 GLU A C 1
ATOM 610 O O . GLU A 1 79 ? 7.683 -0.343 -21.632 1.00 91.44 79 GLU A O 1
ATOM 615 N N . GLU A 1 80 ? 9.122 -1.824 -20.771 1.00 91.94 80 GLU A N 1
ATOM 616 C CA . GLU A 1 80 ? 8.148 -2.454 -19.878 1.00 91.94 80 GLU A CA 1
ATOM 617 C C . GLU A 1 80 ? 7.868 -1.563 -18.668 1.00 91.94 80 GLU A C 1
ATOM 619 O O . GLU A 1 80 ? 6.706 -1.395 -18.293 1.00 91.94 80 GLU A O 1
ATOM 624 N N . ILE A 1 81 ? 8.910 -0.927 -18.125 1.00 90.25 81 ILE A N 1
ATOM 625 C CA . ILE A 1 81 ? 8.823 0.052 -17.037 1.00 90.25 81 ILE A CA 1
ATOM 626 C C . ILE A 1 81 ? 7.965 1.257 -17.450 1.00 90.25 81 ILE A C 1
ATOM 628 O O . ILE A 1 81 ? 7.063 1.649 -16.707 1.00 90.25 81 ILE A O 1
ATOM 632 N N . GLU A 1 82 ? 8.190 1.819 -18.644 1.00 89.44 82 GLU A N 1
ATOM 633 C CA . GLU A 1 82 ? 7.409 2.956 -19.154 1.00 89.44 82 GLU A CA 1
ATOM 634 C C . GLU A 1 82 ? 5.916 2.605 -19.258 1.00 89.44 82 GLU A C 1
ATOM 636 O O . GLU A 1 82 ? 5.068 3.292 -18.677 1.00 89.44 82 GLU A O 1
ATOM 641 N N . LYS A 1 83 ? 5.592 1.478 -19.907 1.00 90.94 83 LYS A N 1
ATOM 642 C CA . LYS A 1 83 ? 4.205 1.002 -20.038 1.00 90.94 83 LYS A CA 1
ATOM 643 C C . LYS A 1 83 ? 3.569 0.724 -18.683 1.00 90.94 83 LYS A C 1
ATOM 645 O O . LYS A 1 83 ? 2.387 1.011 -18.490 1.00 90.94 83 LYS A O 1
ATOM 650 N N . LEU A 1 84 ? 4.321 0.148 -17.746 1.00 90.75 84 LEU A N 1
ATOM 651 C CA . LEU A 1 84 ? 3.827 -0.115 -16.402 1.00 90.75 84 LEU A CA 1
ATOM 652 C C . LEU A 1 84 ? 3.506 1.189 -15.669 1.00 90.75 84 LEU A C 1
ATOM 654 O O . LEU A 1 84 ? 2.440 1.288 -15.072 1.00 90.75 84 LEU A O 1
ATOM 658 N N . GLY A 1 85 ? 4.358 2.211 -15.767 1.00 88.44 85 GLY A N 1
ATOM 659 C CA . GLY A 1 85 ? 4.102 3.524 -15.173 1.00 88.44 85 GLY A CA 1
ATOM 660 C C . GLY A 1 85 ? 2.817 4.179 -15.686 1.00 88.44 85 GLY A C 1
ATOM 661 O O . GLY A 1 85 ? 2.008 4.663 -14.885 1.00 88.44 85 GLY A O 1
ATOM 662 N N . GLU A 1 86 ? 2.584 4.138 -17.001 1.00 90.00 86 GLU A N 1
ATOM 663 C CA . GLU A 1 86 ? 1.350 4.640 -17.623 1.00 90.00 86 GLU A CA 1
ATOM 664 C C . GLU A 1 86 ? 0.107 3.862 -17.160 1.00 90.00 86 GLU A C 1
ATOM 666 O O . GLU A 1 86 ? -0.930 4.453 -16.828 1.00 90.00 86 GLU A O 1
ATOM 671 N N . ARG A 1 87 ? 0.216 2.529 -17.093 1.00 92.19 87 ARG A N 1
ATOM 672 C CA . ARG A 1 87 ? -0.857 1.653 -16.607 1.00 92.19 87 ARG A CA 1
ATOM 673 C C . ARG A 1 87 ? -1.170 1.919 -15.14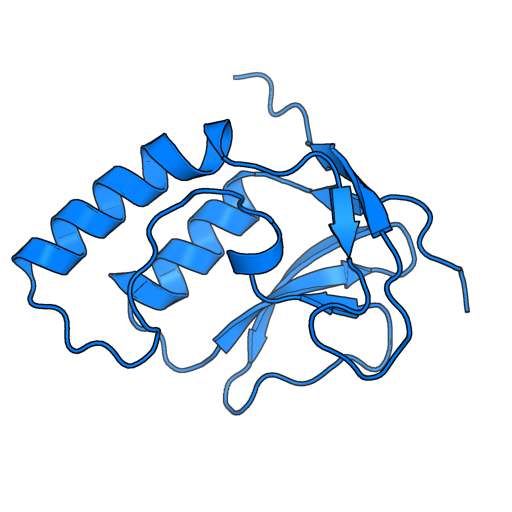2 1.00 92.19 87 ARG A C 1
ATOM 675 O O . ARG A 1 87 ? -2.326 2.159 -14.817 1.00 92.19 87 ARG A O 1
ATOM 682 N N . LEU A 1 88 ? -0.169 1.973 -14.264 1.00 90.69 88 LEU A N 1
ATOM 683 C CA . LEU A 1 88 ? -0.368 2.242 -12.837 1.00 90.69 88 LEU A CA 1
ATOM 684 C C . LEU A 1 88 ? -1.082 3.580 -12.592 1.00 90.69 88 LEU A C 1
ATOM 686 O O . LEU A 1 88 ? -1.954 3.666 -11.729 1.00 90.69 88 LEU A O 1
ATOM 690 N N . GLY A 1 89 ? -0.781 4.609 -13.388 1.00 86.25 89 GLY A N 1
ATOM 691 C CA . GLY A 1 89 ? -1.440 5.913 -13.279 1.00 86.25 89 GLY A CA 1
ATOM 692 C C . GLY A 1 89 ? -2.930 5.920 -13.655 1.00 86.25 89 GLY A C 1
ATOM 693 O O . GLY A 1 89 ? -3.649 6.839 -13.259 1.00 86.25 89 GLY A O 1
ATOM 694 N N . SER A 1 90 ? -3.414 4.923 -14.402 1.00 87.62 90 SER A N 1
ATOM 695 C CA . SER A 1 90 ? -4.786 4.887 -14.937 1.00 87.62 90 SER A CA 1
ATOM 696 C C . SER A 1 90 ? -5.622 3.696 -14.454 1.00 87.62 90 SER A C 1
ATOM 698 O O . SER A 1 90 ? -6.819 3.857 -14.216 1.00 87.62 90 SER A O 1
ATOM 700 N N . GLU A 1 91 ? -5.004 2.531 -14.259 1.00 92.12 91 GLU A N 1
ATOM 701 C CA . GLU A 1 91 ? -5.650 1.263 -13.896 1.00 92.12 91 GLU A CA 1
ATOM 702 C C . GLU A 1 91 ? -5.761 1.055 -12.380 1.00 92.12 91 GLU A C 1
ATOM 704 O O . GLU A 1 91 ? -6.661 0.355 -11.935 1.00 92.12 91 GLU A O 1
ATOM 709 N N . VAL A 1 92 ? -4.925 1.693 -11.551 1.00 90.56 92 VAL A N 1
ATOM 710 C CA . VAL A 1 92 ? -4.977 1.473 -10.090 1.00 90.56 92 VAL A CA 1
ATOM 711 C C . VAL A 1 92 ? -6.297 1.943 -9.496 1.00 90.56 92 VAL A C 1
ATOM 713 O O . VAL A 1 92 ? -6.944 1.190 -8.781 1.00 90.56 92 VAL A O 1
ATOM 716 N N . ARG A 1 93 ? -6.724 3.172 -9.808 1.00 88.94 93 ARG A N 1
ATOM 717 C CA . ARG A 1 93 ? -7.950 3.770 -9.253 1.00 88.94 93 ARG A CA 1
ATOM 718 C C . ARG A 1 93 ? -9.221 2.933 -9.489 1.00 88.94 93 ARG A C 1
ATOM 720 O O . ARG A 1 93 ? -9.977 2.791 -8.532 1.00 88.94 93 ARG A O 1
ATOM 727 N N . PRO A 1 94 ? -9.507 2.414 -10.700 1.00 90.06 94 PRO A N 1
ATOM 728 C CA . PRO A 1 94 ? -10.670 1.549 -10.910 1.00 90.06 94 PRO A CA 1
ATOM 729 C C . PRO A 1 94 ? -10.544 0.165 -10.254 1.00 90.06 94 PRO A C 1
ATOM 731 O O . PRO A 1 94 ? -11.572 -0.440 -9.974 1.00 90.06 94 PRO A O 1
ATOM 734 N N . GLU A 1 95 ? -9.325 -0.307 -9.980 1.00 93.12 95 GLU A N 1
ATOM 735 C CA . GLU A 1 95 ? -9.047 -1.621 -9.375 1.00 93.12 95 GLU A CA 1
ATOM 736 C C . GLU A 1 95 ? -8.919 -1.588 -7.842 1.00 93.12 95 GLU A C 1
ATOM 738 O O . GLU A 1 95 ? -8.576 -2.590 -7.208 1.00 93.12 95 GLU A O 1
AT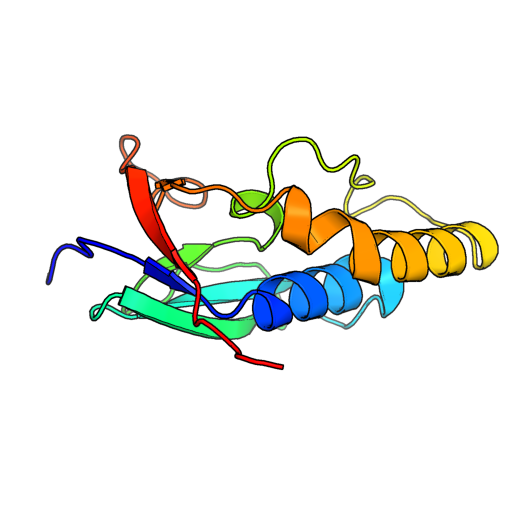OM 743 N N . LEU A 1 96 ? -9.178 -0.435 -7.226 1.00 93.19 96 LEU A N 1
ATOM 744 C CA . LEU A 1 96 ? -9.148 -0.251 -5.781 1.00 93.19 96 LEU A CA 1
ATOM 745 C C . LEU A 1 96 ? -10.263 -1.054 -5.082 1.00 93.19 96 LEU A C 1
ATOM 747 O O . LEU A 1 96 ? -11.430 -0.996 -5.466 1.00 93.19 96 LEU A O 1
ATOM 751 N N . LYS A 1 97 ? -9.897 -1.802 -4.035 1.00 94.38 97 LYS A N 1
ATOM 752 C CA . LYS A 1 97 ? -10.808 -2.669 -3.270 1.00 94.38 97 LYS A CA 1
ATOM 753 C C . LYS A 1 97 ? -11.575 -1.927 -2.177 1.00 94.38 97 LYS A C 1
ATOM 755 O O . LYS A 1 97 ? -10.972 -1.352 -1.281 1.00 94.38 97 LYS A O 1
ATOM 760 N N . ASP A 1 98 ? -12.885 -2.141 -2.111 1.00 93.69 98 ASP A N 1
ATOM 761 C CA . ASP A 1 98 ? -13.735 -1.603 -1.036 1.00 93.69 98 ASP A CA 1
ATOM 762 C C . ASP A 1 98 ? -13.430 -2.168 0.370 1.00 93.69 98 ASP A C 1
ATOM 764 O O . ASP A 1 98 ? -13.907 -1.629 1.369 1.00 93.69 98 ASP A O 1
ATOM 768 N N . GLU A 1 99 ? -12.653 -3.252 0.476 1.00 95.75 99 GLU A N 1
ATOM 769 C CA . GLU A 1 99 ? -12.254 -3.878 1.740 1.00 95.75 99 GLU A CA 1
ATOM 770 C C . GLU A 1 99 ? -10.792 -4.343 1.690 1.00 95.75 99 GLU A C 1
ATOM 772 O O . GLU A 1 99 ? -10.312 -4.829 0.662 1.00 95.75 99 GLU A O 1
ATOM 777 N N . VAL A 1 100 ? -10.096 -4.265 2.826 1.00 95.31 100 VAL A N 1
ATOM 778 C CA . VAL A 1 100 ? -8.713 -4.737 2.968 1.00 95.31 100 VAL A CA 1
ATOM 779 C C . VAL A 1 100 ? -8.563 -5.631 4.195 1.00 95.31 100 VAL A C 1
ATOM 781 O O . VAL A 1 100 ? -9.136 -5.361 5.249 1.00 95.31 100 VAL A O 1
ATOM 784 N N . ASP A 1 101 ? -7.795 -6.713 4.062 1.00 95.56 101 ASP A N 1
ATOM 785 C CA . ASP A 1 101 ? -7.434 -7.577 5.187 1.00 95.56 101 ASP A CA 1
ATOM 786 C C . ASP A 1 101 ? -6.224 -6.998 5.936 1.00 95.56 101 ASP A C 1
ATOM 788 O O . ASP A 1 101 ? -5.101 -6.996 5.433 1.00 95.56 101 ASP A O 1
ATOM 792 N N . LEU A 1 102 ? -6.442 -6.542 7.169 1.00 93.50 102 LEU A N 1
ATOM 793 C CA . LEU A 1 102 ? -5.390 -6.001 8.037 1.00 93.50 102 LEU A CA 1
ATOM 794 C C . LEU A 1 102 ? -4.386 -7.063 8.507 1.00 93.50 102 LEU A C 1
ATOM 796 O O . LEU A 1 102 ? -3.347 -6.732 9.076 1.00 93.50 102 LEU A O 1
ATOM 800 N N . ASN A 1 103 ? -4.693 -8.343 8.317 1.00 92.88 103 ASN A N 1
ATOM 801 C CA . ASN A 1 103 ? -3.808 -9.452 8.652 1.00 92.88 103 ASN A CA 1
ATOM 802 C C . ASN A 1 103 ? -3.152 -10.066 7.408 1.00 92.88 103 ASN A C 1
ATOM 804 O O . ASN A 1 103 ? -2.437 -11.053 7.520 1.00 92.88 103 ASN A O 1
ATOM 808 N N . ALA A 1 104 ? -3.309 -9.444 6.238 1.00 91.19 104 ALA A N 1
ATOM 809 C CA . ALA A 1 104 ? -2.779 -9.944 4.977 1.00 91.19 104 ALA A CA 1
ATOM 810 C C . ALA A 1 104 ? -1.249 -10.149 4.985 1.00 91.19 104 ALA A C 1
ATOM 812 O O . ALA A 1 104 ? -0.754 -11.105 4.384 1.00 91.19 104 ALA A O 1
ATOM 813 N N . ASP A 1 105 ? -0.511 -9.268 5.669 1.00 91.19 105 ASP A N 1
ATOM 814 C CA . ASP A 1 105 ? 0.957 -9.274 5.759 1.00 91.19 105 ASP A CA 1
ATOM 815 C C . ASP A 1 105 ? 1.476 -9.527 7.196 1.00 91.19 105 ASP A C 1
ATOM 817 O O . ASP A 1 105 ? 2.590 -9.124 7.547 1.00 91.19 105 ASP A O 1
ATOM 821 N N . ARG A 1 106 ? 0.675 -10.166 8.063 1.00 87.50 106 ARG A N 1
ATOM 822 C CA . ARG A 1 106 ? 1.099 -10.590 9.412 1.00 87.50 106 ARG A CA 1
ATOM 823 C C . ARG A 1 106 ? 0.407 -11.871 9.865 1.00 87.50 106 ARG A C 1
ATOM 825 O O . ARG A 1 106 ? -0.663 -12.213 9.384 1.00 87.50 106 ARG A O 1
ATOM 832 N N . ASP A 1 107 ? 0.985 -12.560 10.843 1.00 81.00 107 ASP A N 1
ATOM 833 C CA . ASP A 1 107 ? 0.358 -13.749 11.420 1.00 81.00 107 ASP A CA 1
ATOM 834 C C . ASP A 1 107 ? -0.973 -13.410 12.114 1.00 81.00 107 ASP A C 1
ATOM 836 O O . ASP A 1 107 ? -1.027 -12.605 13.048 1.00 81.00 107 ASP A O 1
ATOM 840 N N . GLY A 1 108 ? -2.059 -14.048 11.676 1.00 83.31 108 GLY A N 1
ATOM 841 C CA . GLY A 1 108 ? -3.393 -13.851 12.237 1.00 83.31 108 GLY A CA 1
ATOM 842 C C . GLY A 1 108 ? -4.492 -14.509 11.405 1.00 83.31 108 GLY A C 1
ATOM 843 O O . GLY A 1 108 ? -4.256 -14.983 10.297 1.00 83.31 108 GLY A O 1
ATOM 844 N N . ALA A 1 109 ? -5.708 -14.556 11.953 1.00 89.19 109 ALA A N 1
ATOM 845 C CA . ALA A 1 109 ? -6.898 -14.859 11.157 1.00 89.19 109 ALA A CA 1
ATOM 846 C C . ALA A 1 109 ? -7.259 -13.640 10.303 1.00 89.19 109 ALA A C 1
ATOM 848 O O . ALA A 1 109 ? -7.051 -12.528 10.763 1.00 89.19 109 ALA A O 1
ATOM 849 N N . GLU A 1 110 ? -7.825 -13.829 9.115 1.00 91.31 110 GLU A N 1
ATOM 850 C CA . GLU A 1 110 ? -8.286 -12.725 8.259 1.00 91.31 110 GLU A CA 1
ATOM 851 C C . GLU A 1 110 ? -9.127 -11.698 9.048 1.00 91.31 110 GLU A C 1
ATOM 853 O O . GLU A 1 110 ? -10.039 -12.067 9.793 1.00 91.31 110 GLU A O 1
ATOM 858 N N . ASN A 1 111 ? -8.808 -10.413 8.885 1.00 93.12 111 ASN A N 1
ATOM 859 C CA . ASN A 1 111 ? -9.521 -9.289 9.483 1.00 93.12 111 ASN A CA 1
ATOM 860 C C . ASN A 1 111 ? -9.804 -8.228 8.414 1.00 93.12 111 ASN A C 1
ATOM 862 O O . ASN A 1 111 ? -9.039 -7.272 8.254 1.00 93.12 111 ASN A O 1
ATOM 866 N N . ARG A 1 112 ? -10.892 -8.430 7.664 1.00 95.12 112 ARG A N 1
ATOM 867 C CA . ARG A 1 112 ? -11.329 -7.506 6.615 1.00 95.12 112 ARG A CA 1
ATOM 868 C C . ARG A 1 112 ? -12.067 -6.316 7.200 1.00 95.12 112 ARG A C 1
ATOM 870 O O . ARG A 1 112 ? -12.993 -6.483 7.990 1.00 95.12 112 ARG A O 1
ATOM 877 N N . VAL A 1 113 ? -11.670 -5.133 6.757 1.00 95.38 113 VAL A N 1
ATOM 878 C CA . VAL A 1 113 ? -12.280 -3.861 7.141 1.00 95.38 113 VAL A CA 1
ATOM 879 C C . VAL A 1 113 ? -12.586 -3.037 5.890 1.00 95.38 113 VAL A C 1
ATOM 881 O O . VAL A 1 113 ? -11.844 -3.137 4.907 1.00 95.38 113 VAL A O 1
ATOM 884 N N . PRO A 1 114 ? -13.652 -2.221 5.900 1.00 96.62 114 PRO A N 1
ATOM 885 C CA . PRO A 1 114 ? -13.989 -1.366 4.771 1.00 96.62 114 PRO A CA 1
ATOM 886 C C . PRO A 1 114 ? -12.929 -0.286 4.543 1.00 96.62 114 PRO A C 1
ATOM 888 O O . PRO A 1 114 ? -12.350 0.248 5.496 1.00 96.62 114 PRO A O 1
ATOM 891 N N . VAL A 1 115 ? -12.729 0.069 3.277 1.00 95.56 115 VAL A N 1
ATOM 892 C CA . VAL A 1 115 ? -11.870 1.167 2.832 1.00 95.56 115 VAL A CA 1
ATOM 893 C C . VAL A 1 115 ? -12.747 2.348 2.417 1.00 95.56 115 VAL A C 1
ATOM 895 O O . VAL A 1 115 ? -13.605 2.247 1.546 1.00 95.56 115 VAL A O 1
ATOM 898 N N . GLU A 1 116 ? -12.541 3.490 3.060 1.00 94.75 116 GLU A N 1
ATOM 899 C CA . GLU A 1 116 ? -13.122 4.770 2.686 1.00 94.75 116 GLU A CA 1
ATOM 900 C C . GLU A 1 116 ? -12.069 5.586 1.949 1.00 94.75 116 GLU A C 1
ATOM 902 O O . GLU A 1 116 ? -11.055 5.987 2.519 1.00 94.75 116 GLU A O 1
ATOM 907 N N . TYR A 1 117 ? -12.313 5.845 0.671 1.00 89.31 117 TYR A N 1
ATOM 908 C CA . TYR A 1 117 ? -11.421 6.684 -0.111 1.00 89.31 117 TYR A CA 1
ATOM 909 C C . TYR 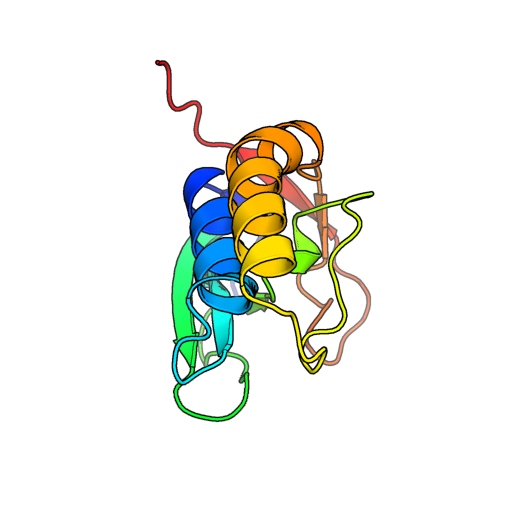A 1 117 ? -11.662 8.152 0.198 1.00 89.31 117 TYR A C 1
ATOM 911 O O . TYR A 1 117 ? -12.808 8.621 0.163 1.00 89.31 117 TYR A O 1
ATOM 919 N N . HIS A 1 118 ? -10.581 8.900 0.434 1.00 81.56 118 HIS A N 1
ATOM 920 C CA . HIS A 1 118 ? -10.663 10.350 0.393 1.00 81.56 118 HIS A CA 1
ATOM 921 C C . HIS A 1 118 ? -11.268 10.748 -0.952 1.00 81.56 118 HIS A C 1
ATOM 923 O O . HIS A 1 118 ? -10.731 10.451 -2.021 1.00 81.56 118 HIS A O 1
ATOM 929 N N . LYS A 1 119 ? -12.418 11.426 -0.898 1.00 63.06 119 LYS A N 1
ATOM 930 C CA . LYS A 1 119 ? -12.948 12.143 -2.051 1.00 63.06 119 LYS A CA 1
ATOM 931 C C . LYS A 1 119 ? -12.021 13.324 -2.294 1.00 63.06 119 LYS A C 1
ATOM 933 O O . LYS A 1 119 ? -12.293 14.430 -1.838 1.00 63.06 119 LYS A O 1
ATOM 938 N N . ASN A 1 120 ? -10.909 13.072 -2.968 1.00 50.25 120 ASN A N 1
ATOM 939 C CA . ASN A 1 120 ? -10.189 14.120 -3.662 1.00 50.25 120 ASN A CA 1
ATOM 940 C C . ASN A 1 120 ? -11.123 14.559 -4.803 1.00 50.25 120 ASN A C 1
ATOM 942 O O . ASN A 1 120 ? -11.130 13.979 -5.888 1.00 50.25 120 ASN A O 1
ATOM 946 N N . ASP A 1 121 ? -12.030 15.489 -4.478 1.00 39.34 121 ASP A N 1
ATOM 947 C CA . ASP A 1 121 ? -12.807 16.246 -5.458 1.00 39.34 121 ASP A CA 1
ATOM 948 C C . ASP A 1 121 ? -11.781 16.926 -6.392 1.00 39.34 121 ASP A C 1
ATOM 950 O O . ASP A 1 121 ? -10.832 17.530 -5.879 1.00 39.34 121 ASP A O 1
ATOM 954 N N . PRO A 1 122 ? -11.896 16.758 -7.722 1.00 46.28 122 PRO A N 1
ATOM 955 C CA . PRO A 1 122 ? -10.944 17.309 -8.686 1.00 46.28 122 PRO A CA 1
ATOM 956 C C . PRO A 1 122 ? -10.861 18.843 -8.669 1.00 46.28 122 PRO A C 1
ATOM 958 O O . PRO A 1 122 ? -11.877 19.510 -8.361 1.00 46.28 122 PRO A O 1
#

Organism: Halococcus dombrowskii (NCBI:txid179637)

Sequence (122 aa):
MTEIERVVLDPDLVVTALQQKYVDSIPGEPAIRVTPDGETEMVIYDDAFTQPESGVALRPERFVGDLDLPDPDAELDDEEIEKLGERLGSEVRPELKDEVDLNADRDGAENRVPVEYHKNDP

pLDDT: mean 88.43, std 9.75, range [39.34, 96.62]

Radius of gyration: 14.31 Å; chains: 1; bounding box: 30×32×44 Å

Secondary structure (DSSP, 8-state):
------EEE-HHHHHHHHHHHHTS--SSEEEEEE-TTSBEEEEEESSS----SSSEEE-GGGGBSS--PPPTT----HHHHHHHHHHHHHHTGGGB-SEEETTTTSSSS--EEEEEE-----